Protein AF-A0A8T4TYK6-F1 (afdb_monomer_lite)

pLDDT: mean 85.47, std 12.97, range [41.81, 97.19]

Radius of gyration: 14.72 Å; chains: 1; bounding box: 36×37×38 Å

Foldseek 3Di:
DKQWDADPNDIWGWDKADWQAAPDPVLVVLVLVVCLVLVQFWFFWKDLQGHIMTTGDDTDDLVNLLVSLVCQVVRPTGDVVQSVVCVVVSIHDDDRDQNVVVHRDDIDTPDTDGRPPDDDPDPPD

Structure (mmCIF, N/CA/C/O backbone):
data_AF-A0A8T4TYK6-F1
#
_entry.id   AF-A0A8T4TYK6-F1
#
loop_
_atom_site.group_PDB
_atom_site.id
_atom_site.type_symbol
_atom_site.label_atom_id
_atom_site.label_alt_id
_atom_site.label_comp_id
_atom_site.label_asym_id
_atom_site.label_entity_id
_atom_site.label_seq_id
_atom_site.pdbx_PDB_ins_code
_atom_site.Cartn_x
_atom_site.Cartn_y
_atom_site.Cartn_z
_atom_site.occupancy
_atom_site.B_iso_or_equiv
_atom_site.auth_seq_id
_atom_site.auth_comp_id
_atom_site.auth_asym_id
_atom_site.auth_atom_id
_atom_site.pdbx_PDB_model_num
ATOM 1 N N . MET A 1 1 ? -7.726 8.237 -4.331 1.00 76.88 1 MET A N 1
ATOM 2 C CA . MET A 1 1 ? -8.431 7.216 -3.520 1.00 76.88 1 MET A CA 1
ATOM 3 C C . MET A 1 1 ? -7.862 7.265 -2.109 1.00 76.88 1 MET A C 1
ATOM 5 O O . MET A 1 1 ? -6.670 7.543 -1.994 1.00 76.88 1 MET A O 1
ATOM 9 N N . THR A 1 2 ? -8.685 7.067 -1.077 1.00 90.69 2 THR A N 1
ATOM 10 C CA . THR A 1 2 ? -8.272 7.091 0.339 1.00 90.69 2 THR A CA 1
ATOM 11 C C . THR A 1 2 ? -8.387 5.702 0.954 1.00 90.69 2 THR A C 1
ATOM 13 O O . THR A 1 2 ? -9.264 4.942 0.552 1.00 90.69 2 THR A O 1
ATOM 16 N N . SER A 1 3 ? -7.543 5.383 1.937 1.00 93.81 3 SER A N 1
ATOM 17 C CA . SER A 1 3 ? -7.618 4.094 2.640 1.00 93.81 3 SER A CA 1
ATOM 18 C C . SER A 1 3 ? -8.788 4.007 3.607 1.00 93.81 3 SER A C 1
ATOM 20 O O . SER A 1 3 ? -9.230 2.906 3.900 1.00 93.81 3 SER A O 1
ATOM 22 N N . LEU A 1 4 ? -9.236 5.143 4.149 1.00 96.00 4 LEU A N 1
ATOM 23 C CA . LEU A 1 4 ? -10.301 5.194 5.145 1.00 96.00 4 LEU A CA 1
ATOM 24 C C . LEU A 1 4 ? -11.653 4.910 4.484 1.00 96.00 4 LEU A C 1
ATOM 26 O O . LEU A 1 4 ? -12.014 5.570 3.505 1.00 96.00 4 LEU A O 1
ATOM 30 N N . VAL A 1 5 ? -12.382 3.947 5.037 1.00 95.00 5 VAL A N 1
ATOM 31 C CA . VAL A 1 5 ? -13.722 3.541 4.612 1.00 95.00 5 VAL A CA 1
ATOM 32 C C . VAL A 1 5 ? -14.645 3.432 5.825 1.00 95.00 5 VAL A C 1
ATOM 34 O O . VAL A 1 5 ? -14.198 3.104 6.923 1.00 95.00 5 VAL A O 1
ATOM 37 N N . LEU A 1 6 ? -15.936 3.697 5.619 1.00 95.44 6 LEU A N 1
ATOM 38 C CA . LEU A 1 6 ? -16.972 3.583 6.645 1.00 95.44 6 LEU A CA 1
ATOM 39 C C . LEU A 1 6 ? -17.889 2.406 6.305 1.00 95.44 6 LEU A C 1
ATOM 41 O O . LEU A 1 6 ? -18.501 2.392 5.236 1.00 95.44 6 LEU A O 1
ATOM 45 N N . ILE A 1 7 ? -17.996 1.439 7.213 1.00 93.62 7 ILE A N 1
ATOM 46 C CA . ILE A 1 7 ? -18.824 0.240 7.055 1.00 93.62 7 ILE A CA 1
ATOM 47 C C . ILE A 1 7 ? -19.713 0.132 8.280 1.00 93.62 7 ILE A C 1
ATOM 49 O O . ILE A 1 7 ? -19.215 0.037 9.397 1.00 93.62 7 ILE A O 1
ATOM 53 N N . GLU A 1 8 ? -21.028 0.195 8.071 1.00 94.25 8 GLU A N 1
ATOM 54 C CA . GLU A 1 8 ? -22.029 0.072 9.145 1.00 94.25 8 GLU A CA 1
ATOM 55 C C . GLU A 1 8 ? -21.786 1.026 10.335 1.00 94.25 8 GLU A C 1
ATOM 57 O O . GLU A 1 8 ? -22.101 0.723 11.481 1.00 94.25 8 GLU A O 1
ATOM 62 N N . GLY A 1 9 ? -21.225 2.209 10.061 1.00 93.88 9 GLY A N 1
ATOM 63 C CA . GLY A 1 9 ? -20.919 3.219 11.080 1.00 93.88 9 GLY A CA 1
ATOM 64 C C . GLY A 1 9 ? -19.579 3.032 11.800 1.00 93.88 9 GLY A C 1
ATOM 65 O O . GLY A 1 9 ? -19.250 3.854 12.651 1.00 93.88 9 GLY A O 1
ATOM 66 N N . ALA A 1 10 ? -18.794 2.011 11.448 1.00 94.81 10 ALA A N 1
ATOM 67 C CA . ALA A 1 10 ? -17.436 1.801 11.937 1.00 94.81 10 ALA A CA 1
ATOM 68 C C . ALA A 1 10 ? -16.386 2.137 10.864 1.00 94.81 10 ALA A C 1
ATOM 70 O O . ALA A 1 10 ? -16.581 1.889 9.671 1.00 94.81 10 ALA A O 1
ATOM 71 N N . GLU A 1 11 ? -15.270 2.717 11.299 1.00 96.56 11 GLU A N 1
ATOM 72 C CA . GLU A 1 11 ? -14.161 3.113 10.433 1.00 96.56 11 GLU A CA 1
ATOM 73 C C . GLU A 1 11 ? -13.141 1.984 10.273 1.00 96.56 11 GLU A C 1
ATOM 75 O O . GLU A 1 11 ? -12.730 1.341 11.241 1.00 96.56 11 GLU A O 1
ATOM 80 N N . PHE A 1 12 ? -12.708 1.773 9.032 1.00 97.19 12 PHE A N 1
ATOM 81 C CA . PHE A 1 12 ? -11.687 0.798 8.672 1.00 97.19 12 PHE A CA 1
ATOM 82 C C . PHE A 1 12 ? -10.704 1.382 7.661 1.00 97.19 12 PHE A C 1
ATOM 84 O O . PHE A 1 12 ? -10.993 2.354 6.963 1.00 97.19 12 PHE A O 1
ATOM 91 N N . HIS A 1 13 ? -9.549 0.738 7.538 1.00 97.06 13 HIS A N 1
ATOM 92 C CA . HIS A 1 13 ? -8.530 1.068 6.554 1.00 97.06 13 HIS A CA 1
ATOM 93 C C . HIS A 1 13 ? -8.334 -0.074 5.568 1.00 97.06 13 HIS A C 1
ATOM 95 O O . HIS A 1 13 ? -8.225 -1.234 5.957 1.00 97.06 13 HIS A O 1
ATOM 101 N N . LEU A 1 14 ? -8.230 0.278 4.293 1.00 95.62 14 LEU A N 1
ATOM 102 C CA . LEU A 1 14 ? -7.694 -0.584 3.253 1.00 95.62 14 LEU A CA 1
ATOM 103 C C . LEU A 1 14 ? -6.181 -0.411 3.147 1.00 95.62 14 LEU A C 1
ATOM 105 O O . LEU A 1 14 ? -5.654 0.700 3.265 1.00 95.62 14 LEU A O 1
ATOM 109 N N . ASP A 1 15 ? -5.485 -1.504 2.857 1.00 94.31 15 ASP A N 1
ATOM 110 C CA . ASP A 1 15 ? -4.059 -1.448 2.557 1.00 94.31 15 ASP A CA 1
ATOM 111 C C . ASP A 1 15 ? -3.839 -0.683 1.254 1.00 94.31 15 ASP A C 1
ATOM 113 O O . ASP A 1 15 ? -4.247 -1.106 0.180 1.00 94.31 15 ASP A O 1
ATOM 117 N N . MET A 1 16 ? -3.187 0.469 1.342 1.00 94.38 16 MET A N 1
ATOM 118 C CA . MET A 1 16 ? -2.832 1.281 0.185 1.00 94.38 16 MET A CA 1
ATOM 119 C C . MET A 1 16 ? -1.373 1.666 0.321 1.00 94.38 16 MET A C 1
ATOM 121 O O . MET A 1 16 ? -1.016 2.257 1.338 1.00 94.38 16 MET A O 1
ATOM 125 N N . ILE A 1 17 ? -0.542 1.318 -0.662 1.00 93.56 17 ILE A N 1
ATOM 126 C CA . ILE A 1 17 ? 0.907 1.571 -0.627 1.00 93.56 17 ILE A CA 1
ATOM 127 C C . ILE A 1 17 ? 1.345 2.180 -1.956 1.00 93.56 17 ILE A C 1
ATOM 129 O O . ILE A 1 17 ? 0.975 1.692 -3.024 1.00 93.56 17 ILE A O 1
ATOM 133 N N . ASP A 1 18 ? 2.115 3.260 -1.862 1.00 91.56 18 ASP A N 1
ATOM 134 C CA . ASP A 1 18 ? 2.802 3.899 -2.983 1.00 91.56 18 ASP A CA 1
ATOM 135 C C . ASP A 1 18 ? 4.260 3.435 -2.963 1.00 91.56 18 ASP A C 1
ATOM 137 O O . ASP A 1 18 ? 4.990 3.728 -2.008 1.00 91.56 18 ASP A O 1
ATOM 141 N N . PHE A 1 19 ? 4.657 2.642 -3.958 1.00 91.25 19 PHE A N 1
ATOM 142 C CA . PHE A 1 19 ? 6.032 2.175 -4.064 1.00 91.25 19 PHE A CA 1
ATOM 143 C C . PHE A 1 19 ? 6.867 3.177 -4.849 1.00 91.25 19 PHE A C 1
ATOM 145 O O . PHE A 1 19 ? 6.432 3.717 -5.860 1.00 91.25 19 PHE A O 1
ATOM 152 N N . ASP A 1 20 ? 8.103 3.367 -4.412 1.00 87.31 20 ASP A N 1
ATOM 153 C CA . ASP A 1 20 ? 9.118 4.169 -5.088 1.00 87.31 20 ASP A CA 1
ATOM 154 C C . ASP A 1 20 ? 10.153 3.226 -5.718 1.00 87.31 20 ASP A C 1
ATOM 156 O O . ASP A 1 20 ? 11.289 3.076 -5.263 1.00 87.31 20 ASP A O 1
ATOM 160 N N . CYS A 1 21 ? 9.699 2.463 -6.710 1.00 84.94 21 CYS A N 1
ATOM 161 C CA . CYS A 1 21 ? 10.532 1.550 -7.485 1.00 84.94 21 CYS A CA 1
ATOM 162 C C . CYS A 1 21 ? 10.335 1.785 -8.979 1.00 84.94 21 CYS A C 1
ATOM 164 O O . CYS A 1 21 ? 9.276 2.237 -9.422 1.00 84.94 21 CYS A O 1
ATOM 166 N N . GLU A 1 22 ? 11.377 1.474 -9.751 1.00 81.44 22 GLU A N 1
ATOM 167 C CA . GLU A 1 22 ? 11.294 1.497 -11.204 1.00 81.44 22 GLU A CA 1
ATOM 168 C C . GLU A 1 22 ? 10.381 0.380 -11.713 1.00 81.44 22 GLU A C 1
ATOM 170 O O . GLU A 1 22 ? 10.273 -0.699 -11.125 1.00 81.44 22 GLU A O 1
ATOM 175 N N . LYS A 1 23 ? 9.735 0.640 -12.848 1.00 85.25 23 LYS A N 1
ATOM 176 C CA . LYS A 1 23 ? 8.852 -0.319 -13.505 1.00 85.25 23 LYS A CA 1
ATOM 177 C C . LYS A 1 23 ? 9.668 -1.329 -14.308 1.00 85.25 23 LYS A C 1
ATOM 179 O O . LYS A 1 23 ? 9.875 -1.154 -15.507 1.00 85.25 23 LYS A O 1
ATOM 184 N N . SER A 1 24 ? 10.134 -2.367 -13.628 1.00 88.25 24 SER A N 1
ATOM 185 C CA . SER A 1 24 ? 10.800 -3.526 -14.223 1.00 88.25 24 SER A CA 1
ATOM 186 C C . SER A 1 24 ? 10.280 -4.825 -13.605 1.00 88.25 24 SER A C 1
ATOM 188 O O . SER A 1 24 ? 9.489 -4.791 -12.653 1.00 88.25 24 SER A O 1
ATOM 190 N N . ASP A 1 25 ? 10.726 -5.962 -14.140 1.00 91.00 25 ASP A N 1
ATOM 191 C CA . ASP A 1 25 ? 10.425 -7.281 -13.579 1.00 91.00 25 ASP A CA 1
ATOM 192 C C . ASP A 1 25 ? 10.998 -7.419 -12.159 1.00 91.00 25 ASP A C 1
ATOM 194 O O . ASP A 1 25 ? 10.328 -7.937 -11.264 1.00 91.00 25 ASP A O 1
ATOM 198 N N . GLU A 1 26 ? 12.193 -6.874 -11.917 1.00 91.56 26 GLU A N 1
ATOM 199 C CA . GLU A 1 26 ? 12.816 -6.809 -10.592 1.00 91.56 26 GLU A CA 1
ATOM 200 C C . GLU A 1 26 ? 12.031 -5.897 -9.645 1.00 91.56 26 GLU A C 1
ATOM 202 O O . GLU A 1 26 ? 11.787 -6.267 -8.501 1.00 91.56 26 GLU A O 1
ATOM 207 N N . GLY A 1 27 ? 11.580 -4.729 -10.117 1.00 91.00 27 GLY A N 1
ATOM 208 C CA . GLY A 1 27 ? 10.756 -3.826 -9.310 1.00 91.00 27 GLY A CA 1
ATOM 209 C C . GLY A 1 27 ? 9.424 -4.461 -8.902 1.00 91.00 27 GLY A C 1
ATOM 210 O O . GLY A 1 27 ? 8.980 -4.310 -7.765 1.00 91.00 27 GLY A O 1
ATOM 211 N N . LEU A 1 28 ? 8.800 -5.225 -9.802 1.00 93.44 28 LEU A N 1
ATOM 212 C CA . LEU A 1 28 ? 7.579 -5.964 -9.489 1.00 93.44 28 LEU A CA 1
ATOM 213 C C . LEU A 1 28 ? 7.846 -7.114 -8.503 1.00 93.44 28 LEU A C 1
ATOM 215 O O . LEU A 1 28 ? 7.036 -7.345 -7.605 1.00 93.44 28 LEU A O 1
ATOM 219 N N . ALA A 1 29 ? 8.976 -7.813 -8.633 1.00 93.56 29 ALA A N 1
ATOM 220 C CA . ALA A 1 29 ? 9.396 -8.827 -7.667 1.00 93.56 29 ALA A CA 1
ATOM 221 C C . ALA A 1 29 ? 9.621 -8.225 -6.266 1.00 93.56 29 ALA A C 1
ATOM 223 O O . ALA A 1 29 ? 9.054 -8.738 -5.301 1.00 93.56 29 ALA A O 1
ATOM 224 N N . ASP A 1 30 ? 10.318 -7.086 -6.166 1.00 92.31 30 ASP A N 1
ATOM 225 C CA . ASP A 1 30 ? 10.507 -6.343 -4.910 1.00 92.31 30 ASP A CA 1
ATOM 226 C C . ASP A 1 30 ? 9.153 -6.010 -4.252 1.00 92.31 30 ASP A C 1
ATOM 228 O O . ASP A 1 30 ? 8.970 -6.190 -3.045 1.00 92.31 30 ASP A O 1
ATOM 232 N N . VAL A 1 31 ? 8.175 -5.542 -5.041 1.00 94.44 31 VAL A N 1
ATOM 233 C CA . VAL A 1 31 ? 6.818 -5.252 -4.549 1.00 94.44 31 VAL A CA 1
ATOM 234 C C . VAL A 1 31 ? 6.175 -6.505 -3.953 1.00 94.44 31 VAL A C 1
ATOM 236 O O . VAL A 1 31 ? 5.673 -6.449 -2.828 1.00 94.44 31 VAL A O 1
ATOM 239 N N . ARG A 1 32 ? 6.209 -7.645 -4.657 1.00 95.06 32 ARG A N 1
ATOM 240 C CA . ARG A 1 32 ? 5.645 -8.913 -4.155 1.00 95.06 32 ARG A CA 1
ATOM 241 C C . ARG A 1 32 ? 6.307 -9.355 -2.852 1.00 95.06 32 ARG A C 1
ATOM 243 O O . ARG A 1 32 ? 5.603 -9.755 -1.921 1.00 95.06 32 ARG A O 1
ATOM 250 N N . ASP A 1 33 ? 7.628 -9.250 -2.762 1.00 92.94 33 ASP A N 1
ATOM 251 C CA . ASP A 1 33 ? 8.391 -9.645 -1.577 1.00 92.94 33 ASP A CA 1
ATOM 252 C C . ASP A 1 33 ? 8.048 -8.767 -0.370 1.00 92.94 33 ASP A C 1
ATOM 254 O O . ASP A 1 33 ? 7.799 -9.275 0.729 1.00 92.94 33 ASP A O 1
ATOM 258 N N . ILE A 1 34 ? 7.937 -7.450 -0.576 1.00 93.19 34 ILE A N 1
ATOM 259 C CA . ILE A 1 34 ? 7.531 -6.511 0.475 1.00 93.19 34 ILE A CA 1
ATOM 260 C C . ILE A 1 34 ? 6.105 -6.812 0.945 1.00 93.19 34 ILE A C 1
ATOM 262 O O . ILE A 1 34 ? 5.873 -6.923 2.151 1.00 93.19 34 ILE A O 1
ATOM 266 N N . LEU A 1 35 ? 5.147 -6.983 0.027 1.00 94.44 35 LEU A N 1
ATOM 267 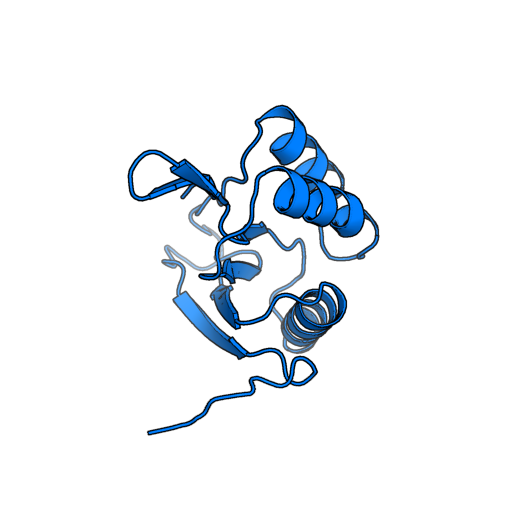C CA . LEU A 1 35 ? 3.758 -7.312 0.374 1.00 94.44 35 LEU A CA 1
ATOM 268 C C . LEU A 1 35 ? 3.671 -8.633 1.155 1.00 94.44 35 LEU A C 1
ATOM 270 O O . LEU A 1 35 ? 2.969 -8.720 2.171 1.00 94.44 35 LEU A O 1
ATOM 274 N N . THR A 1 36 ? 4.446 -9.632 0.728 1.00 92.62 36 THR A N 1
ATOM 275 C CA . THR A 1 36 ? 4.553 -10.935 1.389 1.00 92.62 36 THR A CA 1
ATOM 276 C C . THR A 1 36 ? 5.074 -10.783 2.817 1.00 92.62 36 THR A C 1
ATOM 278 O O . THR A 1 36 ? 4.418 -11.217 3.769 1.00 92.62 36 THR A O 1
ATOM 281 N N . PHE A 1 37 ? 6.196 -10.080 2.996 1.00 89.75 37 PHE A N 1
ATOM 282 C CA . PHE A 1 37 ? 6.823 -9.853 4.300 1.00 89.75 37 PHE A CA 1
ATOM 283 C C . PHE A 1 37 ? 5.948 -9.010 5.244 1.00 89.75 37 PHE A C 1
ATOM 285 O O . PHE A 1 37 ? 5.902 -9.227 6.464 1.00 89.75 37 PHE A O 1
ATOM 292 N N . LEU A 1 38 ? 5.213 -8.039 4.701 1.00 89.88 38 LEU A N 1
ATOM 293 C CA . LEU A 1 38 ? 4.252 -7.234 5.454 1.00 89.88 38 LEU A CA 1
ATOM 294 C C . LEU A 1 38 ? 3.050 -8.049 5.943 1.00 89.88 38 LEU A C 1
ATOM 296 O O . LEU A 1 38 ? 2.314 -7.562 6.805 1.00 89.88 38 LEU A O 1
ATOM 300 N N . ARG A 1 39 ? 2.903 -9.297 5.477 1.00 90.25 39 ARG A N 1
ATOM 301 C CA . ARG A 1 39 ? 1.751 -10.171 5.722 1.00 90.25 39 ARG A CA 1
ATOM 302 C C . ARG A 1 39 ? 0.447 -9.546 5.237 1.00 90.25 39 ARG A C 1
ATOM 304 O O . ARG A 1 39 ? -0.605 -9.711 5.851 1.00 90.25 39 ARG A O 1
ATOM 311 N N . ILE A 1 40 ? 0.529 -8.797 4.144 1.00 92.19 40 ILE A N 1
ATOM 312 C CA . ILE A 1 40 ? -0.647 -8.333 3.419 1.00 92.19 40 ILE A CA 1
ATOM 313 C C . ILE A 1 40 ? -1.218 -9.542 2.693 1.00 92.19 40 ILE A C 1
ATOM 315 O O . ILE A 1 40 ? -0.453 -10.296 2.108 1.00 92.19 40 ILE A O 1
ATOM 319 N N . LYS A 1 41 ? -2.528 -9.768 2.775 1.00 92.06 41 LYS A N 1
ATOM 320 C CA . LYS A 1 41 ? -3.143 -11.021 2.320 1.00 92.06 41 LYS A CA 1
ATOM 321 C C . LYS A 1 41 ? -3.418 -11.032 0.824 1.00 92.06 41 LYS A C 1
ATOM 323 O O . LYS A 1 41 ? -3.035 -11.983 0.155 1.00 92.06 41 LYS A O 1
ATOM 328 N N . ARG A 1 42 ? -4.111 -10.018 0.305 1.00 95.00 42 ARG A N 1
ATOM 329 C CA . ARG A 1 42 ? -4.603 -10.018 -1.077 1.00 95.00 42 ARG A CA 1
ATOM 330 C C . ARG A 1 42 ? -5.015 -8.629 -1.542 1.00 95.00 42 ARG A C 1
ATOM 332 O O . ARG A 1 42 ? -5.470 -7.803 -0.753 1.00 95.00 42 ARG A O 1
ATOM 339 N N . GLY A 1 43 ? -4.812 -8.372 -2.829 1.00 96.00 43 GLY A N 1
ATOM 340 C CA . GLY A 1 43 ? -5.045 -7.063 -3.427 1.00 96.00 43 GLY A CA 1
ATOM 341 C C . GLY A 1 43 ? -4.669 -6.997 -4.895 1.00 96.00 43 GLY A C 1
ATOM 342 O O . GLY A 1 43 ? -4.508 -8.013 -5.568 1.00 96.00 43 GLY A O 1
ATOM 343 N N . PHE A 1 44 ? -4.498 -5.776 -5.375 1.00 96.25 44 PHE A N 1
ATOM 344 C CA . PHE A 1 44 ? -4.114 -5.470 -6.741 1.00 96.25 44 PHE A CA 1
ATOM 345 C C . PHE A 1 44 ? -2.831 -4.653 -6.753 1.00 96.25 44 PHE A C 1
ATOM 347 O O . PHE A 1 44 ? -2.735 -3.629 -6.076 1.00 96.25 44 PHE A O 1
ATOM 354 N N . ILE A 1 45 ? -1.866 -5.096 -7.552 1.00 95.56 45 ILE A N 1
ATOM 355 C CA . ILE A 1 45 ? -0.700 -4.307 -7.933 1.00 95.56 45 ILE A CA 1
ATOM 356 C C . ILE A 1 45 ? -1.047 -3.611 -9.247 1.00 95.56 45 ILE A C 1
ATOM 358 O O . ILE A 1 45 ? -1.465 -4.245 -10.221 1.00 95.56 45 ILE A O 1
ATOM 362 N N . MET A 1 46 ? -0.897 -2.295 -9.266 1.00 92.62 46 MET A N 1
ATOM 363 C CA . MET A 1 46 ? -1.226 -1.444 -10.399 1.00 92.62 46 MET A CA 1
ATOM 364 C C . MET A 1 46 ? 0.001 -0.683 -10.876 1.00 92.62 46 MET A C 1
ATOM 366 O O . MET A 1 46 ? 0.742 -0.138 -10.062 1.00 92.62 46 MET A O 1
ATOM 370 N N . ASP A 1 47 ? 0.160 -0.565 -12.190 1.00 89.50 47 ASP A N 1
ATOM 371 C CA . ASP A 1 47 ? 1.086 0.394 -12.792 1.00 89.50 47 ASP A CA 1
ATOM 372 C C . ASP A 1 47 ? 0.431 1.778 -12.713 1.00 89.50 47 ASP A C 1
ATOM 374 O O . ASP A 1 47 ? -0.648 1.997 -13.268 1.00 89.50 47 ASP A O 1
ATOM 378 N N . SER A 1 48 ? 1.050 2.704 -11.978 1.00 83.75 48 SER A N 1
ATOM 379 C CA . SER A 1 48 ? 0.560 4.077 -11.795 1.00 83.75 48 SER A CA 1
ATOM 380 C C . SER A 1 48 ? 1.091 5.056 -12.850 1.00 83.75 48 SER A C 1
ATOM 382 O O . SER A 1 48 ? 0.734 6.236 -12.840 1.00 83.75 48 SER A O 1
ATOM 384 N N . GLY A 1 49 ? 1.949 4.584 -13.755 1.00 81.25 49 GLY A N 1
ATOM 385 C CA . GLY A 1 49 ? 2.672 5.356 -14.755 1.00 81.25 49 GLY A CA 1
ATOM 386 C C . GLY A 1 49 ? 4.167 5.436 -14.450 1.00 81.25 49 GLY A C 1
ATOM 387 O O . GLY A 1 49 ? 4.971 5.079 -15.307 1.00 81.25 49 GLY A O 1
ATOM 388 N N . ASN A 1 50 ? 4.549 5.880 -13.248 1.00 79.56 50 ASN A N 1
ATOM 389 C CA . ASN A 1 50 ? 5.962 6.022 -12.850 1.00 79.56 50 ASN A CA 1
ATOM 390 C C . ASN A 1 50 ? 6.438 4.942 -11.876 1.00 79.56 50 ASN A C 1
ATOM 392 O O . ASN A 1 50 ? 7.638 4.702 -11.795 1.00 79.56 50 ASN A O 1
ATOM 396 N N . SER A 1 51 ? 5.517 4.320 -11.150 1.00 86.19 51 SER A N 1
ATOM 397 C CA . SER A 1 51 ? 5.815 3.327 -10.127 1.00 86.19 51 SER A CA 1
ATOM 398 C C . SER A 1 51 ? 4.658 2.336 -9.992 1.00 86.19 51 SER A C 1
ATOM 400 O O . SER A 1 51 ? 3.693 2.381 -10.764 1.00 86.19 51 SER A O 1
ATOM 402 N N . TYR A 1 52 ? 4.741 1.444 -9.006 1.00 91.50 52 TYR A N 1
ATOM 403 C CA . TYR A 1 52 ? 3.634 0.573 -8.644 1.00 91.50 52 TYR A CA 1
ATOM 404 C C . TYR A 1 52 ? 2.833 1.139 -7.471 1.00 91.50 52 TYR A C 1
ATOM 406 O O . TYR A 1 52 ? 3.375 1.623 -6.479 1.00 91.50 52 TYR A O 1
ATOM 414 N N . HIS A 1 53 ? 1.516 1.019 -7.566 1.00 92.94 53 HIS A N 1
ATOM 415 C CA . HIS A 1 53 ? 0.611 1.170 -6.438 1.00 92.94 53 HIS A CA 1
ATOM 416 C C . HIS A 1 53 ? 0.085 -0.191 -6.017 1.00 92.94 53 HIS A C 1
ATOM 418 O O . HIS A 1 53 ? -0.170 -1.053 -6.857 1.00 92.94 53 HIS A O 1
ATOM 424 N N . TYR A 1 54 ? -0.164 -0.346 -4.725 1.00 94.62 54 TYR A N 1
ATOM 425 C CA . TYR A 1 54 ? -0.914 -1.476 -4.209 1.00 94.62 54 TYR A CA 1
ATOM 426 C C . TYR A 1 54 ? -2.237 -1.038 -3.592 1.00 94.62 54 TYR A C 1
ATOM 428 O O . TYR A 1 54 ? -2.289 -0.053 -2.852 1.00 94.62 54 TYR A O 1
ATOM 436 N N . LEU A 1 55 ? -3.285 -1.803 -3.898 1.00 95.00 55 LEU A N 1
ATOM 437 C CA . LEU A 1 55 ? -4.639 -1.671 -3.369 1.00 95.00 55 LEU A CA 1
ATOM 438 C C . LEU A 1 55 ? -5.095 -3.014 -2.785 1.00 95.00 55 LEU A C 1
ATOM 440 O O . LEU A 1 55 ? -5.468 -3.926 -3.522 1.00 95.00 55 LEU A O 1
ATOM 444 N N . GLY A 1 56 ? -5.068 -3.139 -1.466 1.00 94.62 56 GLY A N 1
ATOM 445 C CA . GLY A 1 56 ? -5.659 -4.250 -0.729 1.00 94.62 56 GLY A CA 1
ATOM 446 C C . GLY A 1 56 ? -7.157 -4.056 -0.520 1.00 94.62 56 GLY A C 1
ATOM 447 O O . GLY A 1 56 ? -7.679 -2.944 -0.600 1.00 94.62 56 GLY A O 1
ATOM 448 N N . PHE A 1 57 ? -7.851 -5.153 -0.240 1.00 91.06 57 PHE A N 1
ATOM 449 C CA . PHE A 1 57 ? -9.301 -5.147 -0.008 1.00 91.06 57 PHE A CA 1
ATOM 450 C C . PHE A 1 57 ? -9.716 -5.819 1.307 1.00 91.06 57 PHE A C 1
ATOM 452 O O . PHE A 1 57 ? -10.905 -5.997 1.555 1.00 91.06 57 PHE A O 1
ATOM 459 N N . ASP A 1 58 ? -8.755 -6.170 2.165 1.00 92.88 58 ASP A N 1
ATOM 460 C CA . ASP A 1 58 ? -9.041 -6.576 3.539 1.00 92.88 58 ASP A CA 1
ATOM 461 C C . ASP A 1 58 ? -9.051 -5.356 4.466 1.00 92.88 58 ASP A C 1
ATOM 463 O O . ASP A 1 58 ? -8.234 -4.441 4.329 1.00 92.88 58 ASP A O 1
ATOM 467 N N . PHE A 1 59 ? -9.975 -5.361 5.424 1.00 94.31 59 PHE A N 1
ATOM 468 C CA . PHE A 1 59 ? -10.131 -4.276 6.384 1.00 94.31 59 PHE A CA 1
ATOM 469 C C . PHE A 1 59 ? -9.135 -4.391 7.533 1.00 94.31 59 PHE A C 1
ATOM 471 O O . PHE A 1 59 ? -8.926 -5.468 8.096 1.00 94.31 59 PHE A O 1
ATOM 478 N N . ARG A 1 60 ? -8.572 -3.247 7.910 1.00 94.25 60 ARG A N 1
ATOM 479 C CA . ARG A 1 60 ? -7.782 -3.054 9.124 1.00 94.25 60 ARG A CA 1
ATOM 480 C C . ARG A 1 60 ? -8.473 -2.083 10.061 1.00 94.25 60 ARG A C 1
ATOM 482 O O . ARG A 1 60 ? -9.046 -1.089 9.621 1.00 94.25 60 ARG A O 1
ATOM 489 N N . SER A 1 61 ? -8.341 -2.331 11.356 1.00 95.50 61 SER A N 1
ATOM 490 C CA . SER A 1 61 ? -8.541 -1.292 12.364 1.00 95.50 61 SER A CA 1
ATOM 491 C C . SER A 1 61 ? -7.482 -0.189 12.229 1.00 95.50 61 SER A C 1
ATOM 493 O O . SER A 1 61 ? -6.404 -0.403 11.665 1.00 95.50 61 SER A O 1
ATOM 495 N N . GLU A 1 62 ? -7.751 0.984 12.800 1.00 95.00 62 GLU A N 1
ATOM 496 C CA . GLU A 1 62 ? -6.791 2.095 12.855 1.00 95.00 62 GLU A CA 1
ATOM 497 C C . GLU A 1 62 ? -5.442 1.664 13.460 1.00 95.00 62 GLU A C 1
ATOM 499 O O . GLU A 1 62 ? -4.379 1.950 12.909 1.00 95.00 62 GLU A O 1
ATOM 504 N N . LEU A 1 63 ? -5.461 0.887 14.550 1.00 95.00 63 LEU A N 1
ATOM 505 C CA . LEU A 1 63 ? -4.240 0.404 15.200 1.00 95.00 63 LEU A CA 1
ATOM 506 C C . LEU A 1 63 ? -3.416 -0.520 14.288 1.00 95.00 63 LEU A C 1
ATOM 508 O O . LEU A 1 63 ? -2.187 -0.432 14.248 1.00 95.00 63 LEU A O 1
ATOM 512 N N . GLU A 1 64 ? -4.070 -1.420 13.554 1.00 94.75 64 GLU A N 1
ATOM 513 C CA . GLU A 1 64 ? -3.400 -2.308 12.597 1.00 94.75 64 GLU A CA 1
ATOM 514 C C . GLU A 1 64 ? -2.840 -1.543 11.397 1.00 94.75 64 GLU A C 1
ATOM 516 O O . GLU A 1 64 ? -1.776 -1.902 10.883 1.00 94.75 64 GLU A O 1
ATOM 521 N N . PHE A 1 65 ? -3.530 -0.486 10.971 1.00 94.75 65 PHE A N 1
ATOM 522 C CA . PHE A 1 65 ? -3.074 0.421 9.927 1.00 94.75 65 PHE A CA 1
ATOM 523 C C . PHE A 1 65 ? -1.844 1.228 10.366 1.00 94.75 65 PHE A C 1
ATOM 525 O O . PHE A 1 65 ? -0.839 1.257 9.654 1.00 94.75 65 PHE A O 1
ATOM 532 N N . LEU A 1 66 ? -1.850 1.809 11.568 1.00 93.44 66 LEU A N 1
ATOM 533 C CA . LEU A 1 66 ? -0.695 2.541 12.102 1.00 93.44 66 LEU A CA 1
ATOM 534 C C . LEU A 1 66 ? 0.543 1.642 12.227 1.00 93.44 66 LEU A C 1
ATOM 536 O O . LEU A 1 66 ? 1.632 2.027 11.794 1.00 93.44 66 LEU A O 1
ATOM 540 N N . ARG A 1 67 ? 0.364 0.406 12.715 1.00 92.88 67 ARG A N 1
ATOM 541 C CA . ARG A 1 67 ? 1.434 -0.606 12.775 1.00 92.88 67 ARG A CA 1
ATOM 542 C C . ARG A 1 67 ? 1.979 -0.970 11.395 1.00 92.88 67 ARG A C 1
ATOM 544 O O . ARG A 1 67 ? 3.177 -1.206 11.255 1.00 92.88 67 ARG A O 1
ATOM 551 N N . LEU A 1 68 ? 1.128 -1.025 10.368 1.00 92.12 68 LEU A N 1
ATOM 552 C CA . LEU A 1 68 ? 1.587 -1.210 8.991 1.00 92.12 68 LEU A CA 1
ATOM 553 C C . LEU A 1 68 ? 2.487 -0.041 8.570 1.00 92.12 68 LEU A C 1
ATOM 555 O O . LEU A 1 68 ? 3.621 -0.268 8.145 1.00 92.12 68 LEU A O 1
ATOM 559 N N . LEU A 1 69 ? 2.025 1.200 8.751 1.00 91.62 69 LEU A N 1
ATOM 560 C CA . LEU A 1 69 ? 2.785 2.400 8.387 1.00 91.62 69 LEU A CA 1
ATOM 561 C C . LEU A 1 69 ? 4.111 2.537 9.158 1.00 91.62 69 LEU A C 1
ATOM 563 O O . LEU A 1 69 ? 5.036 3.192 8.683 1.00 91.62 69 LEU A O 1
ATOM 567 N N . GLU A 1 70 ? 4.224 1.968 10.358 1.00 90.12 70 GLU A N 1
ATOM 568 C CA . GLU A 1 70 ? 5.473 1.891 11.132 1.00 90.12 70 GLU A CA 1
ATOM 569 C C . GLU A 1 70 ? 6.510 0.953 10.540 1.00 90.12 70 GLU A C 1
ATOM 571 O O . GLU A 1 70 ? 7.701 1.234 10.649 1.00 90.12 70 GLU A O 1
ATOM 576 N N . ARG A 1 71 ? 6.074 -0.115 9.876 1.00 88.94 71 ARG A N 1
ATOM 577 C CA . ARG A 1 71 ? 6.978 -1.082 9.253 1.00 88.94 71 ARG A CA 1
ATOM 578 C C . ARG A 1 71 ? 7.468 -0.614 7.887 1.00 88.94 71 ARG A C 1
ATOM 580 O O . ARG A 1 71 ? 8.590 -0.939 7.519 1.00 88.94 71 ARG A O 1
ATOM 587 N N . LEU A 1 72 ? 6.653 0.147 7.152 1.00 87.88 72 LEU A N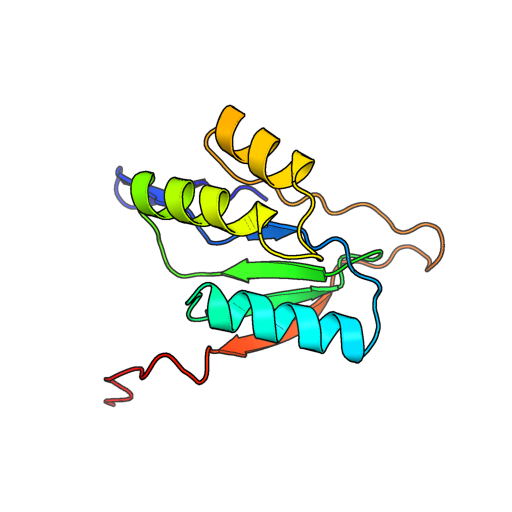 1
ATOM 588 C CA . LEU A 1 72 ? 6.936 0.556 5.770 1.00 87.88 72 LEU A CA 1
ATOM 589 C C . LEU A 1 72 ? 8.310 1.227 5.537 1.00 87.88 72 LEU A C 1
ATOM 591 O O . LEU A 1 72 ? 8.964 0.850 4.568 1.00 87.88 72 LEU A O 1
ATOM 595 N N . PRO A 1 73 ? 8.806 2.145 6.392 1.00 85.25 73 PRO A N 1
ATOM 596 C CA . PRO A 1 73 ? 10.128 2.755 6.209 1.00 85.25 73 PRO A CA 1
ATOM 597 C C . PRO A 1 73 ? 11.302 1.771 6.194 1.00 85.25 73 PRO A C 1
ATOM 599 O O . PRO A 1 73 ? 12.381 2.125 5.730 1.00 85.25 73 PRO A O 1
ATOM 602 N N . SER A 1 74 ? 11.121 0.561 6.728 1.00 83.19 74 SER A N 1
ATOM 603 C CA . SER A 1 74 ? 12.168 -0.462 6.773 1.00 83.19 74 SER A CA 1
ATOM 604 C C . SER A 1 74 ? 12.394 -1.158 5.426 1.00 83.19 74 SER A C 1
ATOM 606 O O . SER A 1 74 ? 13.276 -2.010 5.337 1.00 83.19 74 SER A O 1
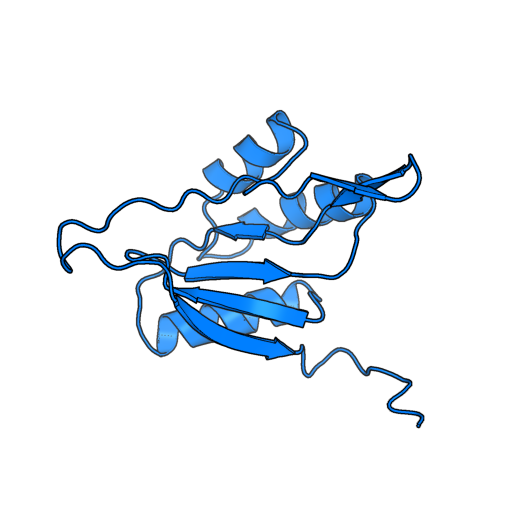ATOM 608 N N . TYR A 1 75 ? 11.620 -0.824 4.386 1.00 81.94 75 TYR A N 1
ATOM 609 C CA . TYR A 1 75 ? 11.748 -1.411 3.052 1.00 81.94 75 TYR A CA 1
ATOM 610 C C . TYR A 1 75 ? 12.275 -0.383 2.052 1.00 81.94 75 TYR A C 1
ATOM 612 O O . TYR A 1 75 ? 11.764 0.729 1.950 1.00 81.94 75 TYR A O 1
ATOM 620 N N . SER A 1 76 ? 13.274 -0.785 1.265 1.00 74.06 76 SER A N 1
ATOM 621 C CA . SER A 1 76 ? 14.008 0.076 0.325 1.00 74.06 76 SER A CA 1
ATOM 622 C C . SER A 1 76 ? 13.141 0.744 -0.747 1.00 74.06 76 SER A C 1
ATOM 624 O O . SER A 1 76 ? 13.563 1.742 -1.324 1.00 74.06 76 SER A O 1
ATOM 626 N N . ARG A 1 77 ? 11.946 0.205 -1.025 1.00 81.69 77 ARG A N 1
ATOM 627 C CA . ARG A 1 77 ? 11.035 0.668 -2.086 1.00 81.69 77 ARG A CA 1
ATOM 628 C C . ARG A 1 77 ? 9.797 1.392 -1.576 1.00 81.69 77 ARG A C 1
ATOM 630 O O . ARG A 1 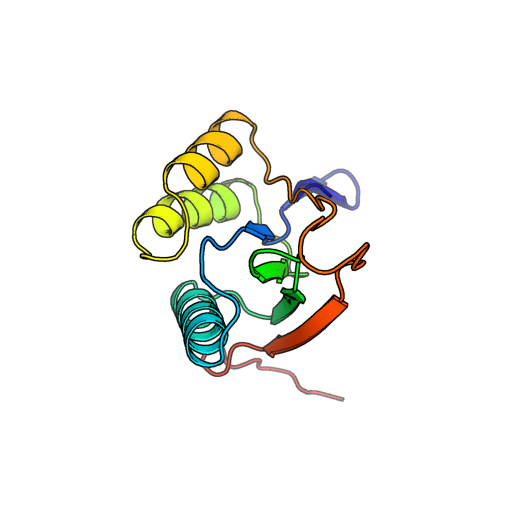77 ? 8.867 1.611 -2.344 1.00 81.69 77 ARG A O 1
ATOM 637 N N . VAL A 1 78 ? 9.756 1.755 -0.297 1.00 79.38 78 VAL A N 1
ATOM 638 C CA . VAL A 1 78 ? 8.683 2.591 0.244 1.00 79.38 78 VAL A CA 1
ATOM 639 C C . VAL A 1 78 ? 9.305 3.837 0.850 1.00 79.38 78 VAL A C 1
ATOM 641 O O . VAL A 1 78 ? 10.047 3.773 1.828 1.00 79.38 78 VAL A O 1
ATOM 644 N N . GLY A 1 79 ? 9.012 4.993 0.255 1.00 71.94 79 GLY A N 1
ATOM 645 C CA . GLY A 1 79 ? 9.573 6.260 0.708 1.00 71.94 79 GLY A CA 1
ATOM 646 C C . GLY A 1 79 ? 9.188 6.557 2.161 1.00 71.94 79 GLY A C 1
ATOM 647 O O . GLY A 1 79 ? 8.006 6.665 2.493 1.00 71.94 79 GLY A O 1
ATOM 648 N N . SER A 1 80 ? 10.178 6.762 3.033 1.00 70.38 80 SER A N 1
ATOM 649 C CA . SER A 1 80 ? 9.961 7.069 4.459 1.00 70.38 80 SER A CA 1
ATOM 650 C C . SER A 1 80 ? 9.132 8.343 4.681 1.00 70.38 80 SER A C 1
ATOM 652 O O . SER A 1 80 ? 8.334 8.434 5.624 1.00 70.38 80 SER A O 1
ATOM 654 N N . SER A 1 81 ? 9.264 9.323 3.782 1.00 80.50 81 SER A N 1
ATOM 655 C CA . SER A 1 81 ? 8.447 10.539 3.770 1.00 80.50 81 SER A CA 1
ATOM 656 C C . SER A 1 81 ? 6.974 10.248 3.481 1.00 80.50 81 SER A C 1
ATOM 658 O O . SER A 1 81 ? 6.104 10.897 4.060 1.00 80.50 81 SER A O 1
ATOM 660 N N . TRP A 1 82 ? 6.681 9.260 2.629 1.00 84.44 82 TRP A N 1
ATOM 661 C CA . TRP A 1 82 ? 5.311 8.904 2.269 1.00 84.44 82 TRP A CA 1
ATOM 662 C C . TRP A 1 82 ? 4.569 8.324 3.472 1.00 84.44 82 TRP A C 1
ATOM 664 O O . TRP A 1 82 ? 3.535 8.862 3.866 1.00 84.44 82 TRP A O 1
ATOM 674 N N . SER A 1 83 ? 5.125 7.299 4.123 1.00 84.19 83 SER A N 1
ATOM 675 C CA . SER A 1 83 ? 4.482 6.660 5.281 1.00 84.19 83 SER A CA 1
ATOM 676 C C . SER A 1 83 ? 4.310 7.627 6.451 1.00 84.19 83 SER A C 1
ATOM 678 O O . SER A 1 83 ? 3.284 7.602 7.126 1.00 84.19 83 SER A O 1
ATOM 680 N N . SER A 1 84 ? 5.289 8.510 6.678 1.00 85.56 84 SER A N 1
ATOM 681 C CA . SER A 1 84 ? 5.211 9.528 7.733 1.00 85.56 84 SER A CA 1
ATOM 682 C C . SER A 1 84 ? 4.067 10.510 7.482 1.00 85.56 84 SER A C 1
ATOM 684 O O . SER A 1 84 ? 3.306 10.816 8.396 1.00 85.56 84 SER A O 1
ATOM 686 N N . TYR A 1 85 ? 3.894 10.942 6.229 1.00 87.62 85 TYR A N 1
ATOM 687 C CA . TYR A 1 85 ? 2.797 11.824 5.844 1.00 87.62 85 TYR A CA 1
ATOM 688 C C . TYR A 1 85 ? 1.423 11.171 6.045 1.00 87.62 85 TYR A C 1
ATOM 690 O O . TYR A 1 85 ? 0.527 11.809 6.601 1.00 87.62 85 TYR A O 1
ATOM 698 N N . GLN A 1 86 ? 1.258 9.899 5.653 1.00 91.38 86 GLN A N 1
ATOM 699 C CA . GLN A 1 86 ? -0.020 9.195 5.835 1.00 91.38 86 GLN A CA 1
ATOM 700 C C . GLN A 1 86 ? -0.375 9.038 7.321 1.00 91.38 86 GLN A C 1
ATOM 702 O O . GLN A 1 86 ? -1.527 9.244 7.696 1.00 91.38 86 GLN A O 1
ATOM 707 N N . LYS A 1 87 ? 0.614 8.773 8.193 1.00 89.12 87 LYS A N 1
ATOM 708 C CA . LYS A 1 87 ? 0.394 8.736 9.652 1.00 89.12 87 LYS A CA 1
ATOM 709 C C . LYS A 1 87 ? -0.129 10.064 10.183 1.00 89.12 87 LYS A C 1
ATOM 711 O O . LYS A 1 87 ? -1.095 10.075 10.932 1.00 89.12 87 LYS A O 1
ATOM 716 N N . THR A 1 88 ? 0.472 11.185 9.779 1.00 90.75 88 THR A N 1
ATOM 717 C CA . THR A 1 88 ? 0.014 12.519 10.204 1.00 90.75 88 THR A CA 1
ATOM 718 C C . THR A 1 88 ? -1.412 12.819 9.737 1.00 90.75 88 THR A C 1
ATOM 720 O O . THR A 1 88 ? -2.130 13.559 10.403 1.00 90.75 88 THR A O 1
ATOM 723 N N . LYS A 1 89 ? -1.832 12.266 8.594 1.00 91.69 89 LYS A N 1
ATOM 724 C CA . LYS A 1 89 ? -3.198 12.419 8.072 1.00 91.69 89 LYS A CA 1
ATOM 725 C C . LYS A 1 89 ? -4.209 11.460 8.695 1.00 91.69 89 LYS A C 1
ATOM 727 O O . LYS A 1 89 ? -5.399 11.736 8.607 1.00 91.69 89 LYS A O 1
ATOM 732 N N . GLY A 1 90 ? -3.750 10.360 9.282 1.00 92.88 90 GLY A N 1
ATOM 733 C CA . GLY A 1 90 ? -4.599 9.276 9.768 1.00 92.88 90 GLY A CA 1
ATOM 734 C C . GLY A 1 90 ? -5.085 8.330 8.668 1.00 92.88 90 GLY A C 1
ATOM 735 O O . GLY A 1 90 ? -5.707 7.331 8.979 1.00 92.88 90 GLY A O 1
ATOM 736 N N . PHE A 1 91 ? -4.791 8.577 7.389 1.00 94.25 91 PHE A N 1
ATOM 737 C CA . PHE A 1 91 ? -5.179 7.710 6.273 1.00 94.25 91 PHE A CA 1
ATOM 738 C C . PHE A 1 91 ? -4.187 7.823 5.115 1.00 94.25 91 PHE A C 1
ATOM 740 O O . PHE A 1 91 ? -3.512 8.840 4.959 1.00 94.25 91 PHE A O 1
ATOM 747 N N . SER A 1 92 ? -4.130 6.786 4.280 1.00 93.38 92 SER A N 1
ATOM 748 C CA . SER A 1 92 ? -3.322 6.765 3.064 1.00 93.38 92 SER A CA 1
ATOM 749 C C . SER A 1 92 ? -4.071 7.373 1.886 1.00 93.38 92 SER A C 1
ATOM 751 O O . SER A 1 92 ? -5.270 7.147 1.706 1.00 93.38 92 SER A O 1
ATOM 753 N N . VAL A 1 93 ? -3.347 8.091 1.029 1.00 90.25 93 VAL A N 1
ATOM 754 C CA . VAL A 1 93 ? -3.846 8.574 -0.264 1.00 90.25 93 VAL A CA 1
ATOM 755 C C . VAL A 1 93 ? -2.938 8.090 -1.383 1.00 90.25 93 VAL A C 1
ATOM 757 O O . VAL A 1 93 ? -1.746 8.394 -1.391 1.00 90.25 93 VAL A O 1
ATOM 760 N N . LEU A 1 94 ? -3.523 7.413 -2.373 1.00 86.62 94 LEU A N 1
ATOM 761 C CA . LEU A 1 94 ? -2.849 7.139 -3.642 1.00 86.62 94 LEU A CA 1
ATOM 762 C C . LEU A 1 94 ? -3.231 8.191 -4.674 1.00 86.62 94 LEU A C 1
ATOM 764 O O . LEU A 1 94 ? -4.419 8.467 -4.908 1.00 86.62 94 LEU A O 1
ATOM 768 N N . ARG A 1 95 ? -2.199 8.786 -5.277 1.00 78.06 95 ARG A N 1
ATOM 769 C CA . ARG A 1 95 ? -2.319 9.839 -6.284 1.00 78.06 95 ARG A CA 1
ATOM 770 C C . ARG A 1 95 ? -2.018 9.260 -7.651 1.00 78.06 95 ARG A C 1
ATOM 772 O O . ARG A 1 95 ? -0.890 8.894 -7.942 1.00 78.06 95 ARG A O 1
ATOM 779 N N . VAL A 1 96 ? -3.024 9.236 -8.509 1.00 72.00 96 VAL A N 1
ATOM 780 C CA . VAL A 1 96 ? -2.822 8.941 -9.925 1.00 72.00 96 VAL A CA 1
ATOM 781 C C . VAL A 1 96 ? -2.416 10.237 -10.610 1.00 72.00 96 VAL A C 1
ATOM 783 O O . VAL A 1 96 ? -3.198 11.186 -10.638 1.00 72.00 96 VAL A O 1
ATOM 786 N N . THR A 1 97 ? -1.197 10.284 -11.138 1.00 67.75 97 THR A N 1
ATOM 787 C CA . THR A 1 97 ? -0.685 11.455 -11.857 1.00 67.75 97 THR A CA 1
ATOM 788 C C . THR A 1 97 ? -0.437 11.072 -13.312 1.00 67.75 97 THR A C 1
ATOM 790 O O . THR A 1 97 ? 0.153 10.021 -13.551 1.00 67.75 97 THR A O 1
ATOM 793 N N . PRO A 1 98 ? -0.843 11.892 -14.300 1.00 65.75 98 PRO A N 1
ATOM 794 C CA . PRO A 1 98 ? -0.523 11.620 -15.696 1.00 65.75 98 PRO A CA 1
ATOM 795 C C . PRO A 1 98 ? 0.993 11.502 -15.906 1.00 65.75 98 PRO A C 1
ATOM 797 O O . PRO A 1 98 ? 1.736 12.446 -15.633 1.00 65.75 98 PRO A O 1
ATOM 800 N N . CYS A 1 99 ? 1.461 10.367 -16.431 1.00 65.56 99 CYS A N 1
ATOM 801 C CA . CYS A 1 99 ? 2.855 10.224 -16.841 1.00 65.56 99 CYS A CA 1
ATOM 802 C C . CYS A 1 99 ? 3.051 10.839 -18.231 1.00 65.56 99 CYS A C 1
ATOM 804 O O . CYS A 1 99 ? 2.800 10.211 -19.252 1.00 65.56 99 CYS A O 1
ATOM 806 N N . LEU A 1 100 ? 3.526 12.084 -18.294 1.00 66.44 100 LEU A N 1
ATOM 807 C CA . LEU A 1 100 ? 3.718 12.781 -19.574 1.00 66.44 100 LEU A CA 1
ATOM 808 C C . LEU A 1 100 ? 4.759 12.106 -20.489 1.00 66.44 100 LEU A C 1
ATOM 810 O O . LEU A 1 100 ? 4.691 12.278 -21.702 1.00 66.44 100 LEU A O 1
ATOM 814 N N . LYS A 1 101 ? 5.692 11.320 -19.927 1.00 64.19 101 LYS A N 1
ATOM 815 C CA . LYS A 1 101 ? 6.740 10.604 -20.677 1.00 64.19 101 LYS A CA 1
ATOM 816 C C . LYS A 1 101 ? 6.209 9.421 -21.494 1.00 64.19 101 LYS A C 1
ATOM 818 O O . LYS A 1 101 ? 6.783 9.112 -22.529 1.00 64.19 101 LYS A O 1
ATOM 823 N N . LEU A 1 102 ? 5.137 8.770 -21.040 1.00 61.03 102 LEU A N 1
ATOM 824 C CA . LEU A 1 102 ? 4.578 7.561 -21.663 1.00 61.03 102 LEU A CA 1
ATOM 825 C C . LEU A 1 102 ? 3.273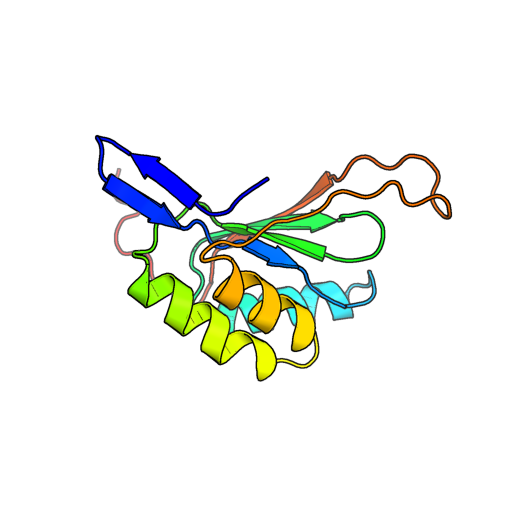 7.842 -22.435 1.00 61.03 102 LEU A C 1
ATOM 827 O O . LEU A 1 102 ? 2.595 6.917 -22.875 1.00 61.03 102 LEU A O 1
ATOM 831 N N . GLY A 1 103 ? 2.905 9.118 -22.608 1.00 61.50 103 GLY A N 1
ATOM 832 C CA . GLY A 1 103 ? 1.556 9.507 -23.026 1.00 61.50 103 GLY A CA 1
ATOM 833 C C . GLY A 1 103 ? 0.549 9.336 -21.882 1.00 61.50 103 GLY A C 1
ATOM 834 O O . GLY A 1 103 ? 0.886 8.832 -20.817 1.00 61.50 103 GLY A O 1
ATOM 835 N N . LYS A 1 104 ? -0.699 9.796 -22.053 1.00 56.69 104 LYS A N 1
ATOM 836 C CA . LYS A 1 104 ? -1.747 9.681 -21.017 1.00 56.69 104 LYS A CA 1
ATOM 837 C C . LYS A 1 104 ? -2.082 8.203 -20.743 1.00 56.69 104 LYS A C 1
ATOM 839 O O . LYS A 1 104 ? -3.063 7.691 -21.270 1.00 56.69 104 LYS A O 1
ATOM 844 N N . GLN A 1 105 ? -1.281 7.522 -19.931 1.00 63.56 105 GLN A N 1
ATOM 845 C CA . GLN A 1 105 ? -1.609 6.207 -19.404 1.00 63.56 105 GLN A CA 1
ATOM 846 C C . GLN A 1 105 ? -2.539 6.371 -18.206 1.00 63.56 105 GLN A C 1
ATOM 848 O O . GLN A 1 105 ? -2.270 7.122 -17.267 1.00 63.56 105 GLN A O 1
ATOM 853 N N . ILE A 1 106 ? -3.666 5.676 -18.289 1.00 71.31 106 ILE A N 1
ATOM 854 C CA . ILE A 1 106 ? -4.556 5.427 -17.163 1.00 71.31 106 ILE A CA 1
ATOM 855 C C . ILE A 1 106 ? -3.920 4.273 -16.382 1.00 71.31 106 ILE A C 1
ATOM 857 O O . ILE A 1 106 ? -3.459 3.327 -17.027 1.00 71.31 106 ILE A O 1
ATOM 861 N N . PRO A 1 107 ? -3.875 4.322 -15.039 1.00 80.12 107 PRO A N 1
ATOM 862 C CA . PRO A 1 107 ? -3.386 3.200 -14.260 1.00 80.12 107 PRO A CA 1
ATOM 863 C C . PRO A 1 107 ? -4.091 1.914 -14.651 1.00 80.12 107 PRO A C 1
ATOM 865 O O . PRO A 1 107 ? -5.315 1.898 -14.806 1.00 80.12 107 PRO A O 1
ATOM 868 N N . PHE A 1 108 ? -3.326 0.844 -14.786 1.00 86.88 108 PHE A N 1
ATOM 869 C CA . PHE A 1 108 ? -3.859 -0.449 -15.177 1.00 86.88 108 PHE A CA 1
ATOM 870 C C . PHE A 1 108 ? -3.390 -1.531 -14.218 1.00 86.88 108 PHE A C 1
ATOM 872 O O . PHE A 1 108 ? -2.374 -1.408 -13.530 1.00 86.88 108 PHE A O 1
ATOM 879 N N . LEU A 1 109 ? -4.193 -2.584 -14.144 1.00 92.19 109 LEU A N 1
ATOM 880 C CA . LEU A 1 109 ? -3.899 -3.747 -13.331 1.00 92.19 109 LEU A CA 1
ATOM 881 C C . LEU A 1 109 ? -2.694 -4.484 -13.918 1.00 92.19 109 LEU A C 1
ATOM 883 O O . LEU A 1 109 ? -2.721 -4.872 -15.083 1.00 92.19 109 LEU A O 1
ATOM 887 N N . VAL A 1 110 ? -1.671 -4.691 -13.094 1.00 93.75 110 VAL A N 1
ATOM 888 C CA . VAL A 1 110 ? -0.511 -5.525 -13.430 1.00 93.75 110 VAL A CA 1
ATOM 889 C C . VAL A 1 110 ? -0.751 -6.936 -12.923 1.00 93.75 110 VAL A C 1
ATOM 891 O O . VAL A 1 110 ? -0.581 -7.903 -13.658 1.00 93.75 110 VAL A O 1
ATOM 894 N N . GLU A 1 111 ? -1.189 -7.053 -11.669 1.00 95.25 111 GLU A N 1
ATOM 895 C CA . GLU A 1 111 ? -1.324 -8.341 -11.004 1.00 95.25 111 GLU A CA 1
ATOM 896 C C . GLU A 1 111 ? -2.387 -8.312 -9.911 1.00 95.25 111 GLU A C 1
ATOM 898 O O . GLU A 1 111 ? -2.496 -7.359 -9.136 1.00 95.25 111 GLU A O 1
ATOM 903 N N . ARG A 1 112 ? -3.143 -9.406 -9.814 1.00 96.25 112 ARG A N 1
ATOM 904 C CA . ARG A 1 112 ? -3.903 -9.735 -8.611 1.00 96.25 112 ARG A CA 1
ATOM 905 C C . ARG A 1 112 ? -2.978 -10.496 -7.664 1.00 96.25 112 ARG A C 1
ATOM 907 O O . ARG A 1 112 ? -2.623 -11.635 -7.941 1.00 96.25 112 ARG A O 1
ATOM 914 N N . PHE A 1 113 ? -2.593 -9.847 -6.574 1.00 95.50 113 PHE A N 1
ATOM 915 C CA . PHE A 1 113 ? -1.692 -10.408 -5.577 1.00 95.50 113 PHE A CA 1
ATOM 916 C C . PHE A 1 113 ? -2.481 -11.220 -4.552 1.00 95.50 113 PHE A C 1
ATOM 918 O O . PHE A 1 113 ? -3.444 -10.716 -3.970 1.00 95.50 113 PHE A O 1
ATOM 925 N N . GLU A 1 114 ? -2.028 -12.440 -4.288 1.00 94.25 114 GLU A N 1
ATOM 926 C CA . GLU A 1 114 ? -2.460 -13.273 -3.168 1.00 94.25 114 GLU A CA 1
ATOM 927 C C . GLU A 1 114 ? -1.209 -13.784 -2.458 1.00 94.25 114 GLU A C 1
ATOM 929 O O . GLU A 1 114 ? -0.288 -14.299 -3.091 1.00 94.25 114 GLU A O 1
ATOM 934 N N . ASN A 1 115 ? -1.140 -13.582 -1.145 1.00 88.88 115 ASN A N 1
ATOM 935 C CA . ASN A 1 115 ? 0.061 -13.871 -0.382 1.00 88.88 115 ASN A CA 1
ATOM 936 C C . ASN A 1 115 ? 0.238 -15.383 -0.231 1.00 88.88 115 ASN A C 1
ATOM 938 O O . ASN A 1 115 ? -0.555 -16.015 0.472 1.00 88.88 115 ASN A O 1
ATOM 942 N N . PRO A 1 116 ? 1.302 -15.964 -0.807 1.00 83.31 116 PRO A N 1
ATOM 943 C CA . PRO A 1 116 ? 1.491 -17.409 -0.802 1.00 83.31 116 PRO A CA 1
ATOM 944 C C . PRO A 1 116 ? 1.823 -17.963 0.591 1.00 83.31 116 PRO A C 1
ATOM 946 O O . PRO A 1 116 ? 1.720 -19.164 0.818 1.00 83.31 116 PRO A O 1
ATOM 949 N N . GLN A 1 117 ? 2.245 -17.110 1.530 1.00 81.38 117 GLN A N 1
ATOM 950 C CA . GLN A 1 117 ? 2.658 -17.511 2.878 1.00 81.38 117 GLN A CA 1
ATOM 951 C C . GLN A 1 117 ? 1.531 -17.430 3.908 1.00 81.38 117 GLN A C 1
ATOM 953 O O . GLN A 1 117 ? 1.696 -17.888 5.040 1.00 81.38 117 GLN A O 1
ATOM 958 N N . ILE A 1 118 ? 0.395 -16.833 3.550 1.00 77.31 118 ILE A N 1
ATOM 959 C CA . ILE A 1 118 ? -0.776 -16.797 4.417 1.00 77.31 118 ILE A CA 1
ATOM 960 C C . ILE A 1 118 ? -1.710 -17.891 3.933 1.00 77.31 118 ILE A C 1
ATOM 962 O O . ILE A 1 118 ? -2.391 -17.747 2.925 1.00 77.31 118 ILE A O 1
ATOM 966 N N . TYR A 1 119 ? -1.724 -19.003 4.667 1.00 59.22 119 TYR A N 1
ATOM 967 C CA . TYR A 1 119 ? -2.700 -20.056 4.436 1.00 59.22 119 TYR A CA 1
ATOM 968 C C . TYR A 1 119 ? -4.099 -19.464 4.629 1.00 59.22 119 TYR A C 1
ATOM 970 O O . TYR A 1 119 ? -4.406 -18.935 5.700 1.00 59.22 119 TYR A O 1
ATOM 978 N N . PHE A 1 120 ? -4.930 -19.537 3.595 1.00 54.66 120 PHE A N 1
ATOM 979 C CA . PHE A 1 120 ? -6.361 -19.299 3.705 1.00 54.66 120 PHE A CA 1
ATOM 980 C C . PHE A 1 120 ? -6.991 -20.643 4.089 1.00 54.66 120 PHE A C 1
ATOM 982 O O . PHE A 1 120 ? -7.191 -21.480 3.207 1.00 54.66 120 PHE A O 1
ATOM 989 N N . PRO A 1 121 ? -7.273 -20.931 5.377 1.00 42.16 121 PRO A N 1
ATOM 990 C CA . PRO A 1 121 ? -8.263 -21.959 5.643 1.00 42.16 121 PRO A CA 1
ATOM 991 C C . PRO A 1 121 ? -9.560 -21.445 5.002 1.00 42.16 121 PRO A C 1
ATOM 993 O O . PRO A 1 121 ? -9.851 -20.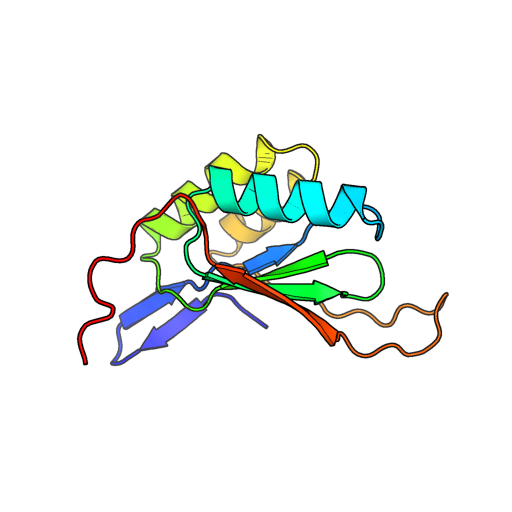255 5.114 1.00 42.16 121 PRO A O 1
ATOM 996 N N . PHE A 1 122 ? -10.296 -22.312 4.314 1.00 44.81 122 PHE A N 1
ATOM 997 C CA . PHE A 1 122 ? -11.527 -22.009 3.570 1.00 44.81 122 PHE A CA 1
ATOM 998 C C . PHE A 1 122 ? -11.321 -21.486 2.136 1.00 44.81 122 PHE A C 1
ATOM 1000 O O . PHE A 1 122 ? -11.675 -20.364 1.782 1.00 44.81 122 PHE A O 1
ATOM 1007 N N . ALA A 1 123 ? -10.842 -22.379 1.270 1.00 45.59 123 ALA A N 1
ATOM 1008 C CA . ALA A 1 123 ? -11.670 -22.731 0.121 1.00 45.59 123 ALA A CA 1
ATOM 1009 C C . ALA A 1 123 ? -12.609 -23.859 0.585 1.00 45.59 123 ALA A C 1
ATOM 1011 O O . ALA A 1 123 ? -12.275 -25.033 0.455 1.00 45.59 123 ALA A O 1
ATOM 1012 N N . GLU A 1 124 ? -13.719 -23.502 1.229 1.00 44.78 124 GLU A N 1
ATOM 1013 C CA . GLU A 1 124 ? -14.845 -24.419 1.409 1.00 44.78 124 GLU A CA 1
ATOM 1014 C C . GLU A 1 124 ? -16.061 -23.815 0.702 1.00 44.78 124 GLU A C 1
ATOM 1016 O O . GLU A 1 124 ? -16.497 -22.718 1.048 1.00 44.78 124 GLU A O 1
ATOM 1021 N N . GLU A 1 125 ? -16.497 -24.596 -0.295 1.00 41.81 125 GLU A N 1
ATOM 1022 C CA . GLU A 1 125 ? -17.705 -24.569 -1.142 1.00 41.81 125 GLU A CA 1
ATOM 1023 C C . GLU A 1 125 ? -17.857 -23.469 -2.210 1.00 41.81 125 GLU A C 1
ATOM 1025 O O . GLU A 1 125 ? -18.219 -22.312 -1.906 1.00 41.81 125 GLU A O 1
#

Secondary structure (DSSP, 8-state):
-BSEEEETTEEEEEEEEE----SSHHHHHHHHHHHHHTT--EEEEEE-SSSEEEEEEEEE-HHHHHHHHHHGGGSTTS-HHHHHHHHHHTS-B------GGGSSPPPEEEEEEE-TTS-------

Sequence (125 aa):
MTSLVLIEGAEFHLDMIDFDCEKSDEGLADVRDILTFLRIKRGFIMDSGNSYHYLGFDFRSELEFLRLLERLPSYSRVGSSWSSYQKTKGFSVLRVTPCLKLGKQIPFLVERFENPQIYFPFAEE